Protein AF-A0A7S2MLM7-F1 (afdb_monomer_lite)

pLDDT: mean 89.55, std 11.84, range [34.91, 98.25]

Foldseek 3Di:
DPPPDDDDPDDDALVSLVVLLCVQQQVCLLCLFPFFQVPFDPPDDPDGSDSPNVVCVVVVSDDLVVSLVSSVVSPVPDDDDPPRHGDDPCGHPVVVSVVVVVLVVLLVVQCVQPNPPSPDQPSRPPHDDDPDDPPVVPPDD

Secondary structure (DSSP, 8-state):
-TTTTPPPSS--SHHHHHHHHIIIIIT-HHHHHH--GGGS-SS--SS-SS---HHHHHTTSS-HHHHHHHHHHHHHTSPP-TT-----TTTSHHHHHHHHHHHHHHHHHHHHHSTTGGG-STT-TTS--------TT----

Sequence (141 aa):
ADCKNLTPIVHGGETLALAQLENTVSQRPSWVASFEKPKTSCTATSSPSTTCLSPYLSWGCLSPRTVWHSIAISIKRVPPSKSQKFSKPPVSLHGQLMWRDFNNLMAHCANVQHAGSWGTMDNNPYCRTVKWSHDGTKRRA

Radius of gyration: 18.87 Å; chains: 1; bounding box: 38×37×55 Å

Structure (mmCIF, N/CA/C/O backbone):
data_AF-A0A7S2MLM7-F1
#
_entry.id   AF-A0A7S2MLM7-F1
#
loop_
_atom_site.group_PDB
_atom_site.id
_atom_site.type_symbol
_atom_site.label_atom_id
_atom_site.label_alt_id
_atom_site.label_comp_id
_atom_site.label_asym_id
_atom_site.label_entity_id
_atom_site.label_seq_id
_atom_site.pdbx_PDB_ins_code
_atom_site.Cartn_x
_atom_site.Cartn_y
_atom_site.Cartn_z
_atom_site.occupancy
_atom_site.B_iso_or_equiv
_atom_site.auth_seq_id
_atom_site.auth_comp_id
_atom_site.auth_asym_id
_atom_site.auth_atom_id
_atom_site.pdbx_PDB_model_num
ATOM 1 N N . ALA A 1 1 ? -7.800 17.647 -23.066 1.00 55.28 1 ALA A N 1
ATOM 2 C CA . ALA A 1 1 ? -7.673 18.973 -22.431 1.00 55.28 1 ALA A CA 1
ATOM 3 C C . ALA A 1 1 ? -8.352 18.954 -21.056 1.00 55.28 1 ALA A C 1
ATOM 5 O O . ALA A 1 1 ? -8.839 19.977 -20.590 1.00 55.28 1 ALA A O 1
ATOM 6 N N . ASP A 1 2 ? -8.320 17.798 -20.378 1.00 60.22 2 ASP A N 1
ATOM 7 C CA . ASP A 1 2 ? -9.384 17.404 -19.439 1.00 60.22 2 ASP A CA 1
ATOM 8 C C . ASP A 1 2 ? -8.930 17.524 -17.977 1.00 60.22 2 ASP A C 1
ATOM 10 O O . ASP A 1 2 ? -9.676 17.235 -17.052 1.00 60.22 2 ASP A O 1
ATOM 14 N N . CYS A 1 3 ? -7.687 17.968 -17.768 1.00 65.31 3 CYS A N 1
ATOM 15 C CA . CYS A 1 3 ? -7.064 18.115 -16.454 1.00 65.31 3 CYS A CA 1
ATOM 16 C C . CYS A 1 3 ? -6.911 19.585 -16.032 1.00 65.31 3 CYS A C 1
ATOM 18 O O . CYS A 1 3 ? -6.158 19.888 -15.110 1.00 65.31 3 CYS A O 1
ATOM 20 N N . LYS A 1 4 ? -7.580 20.517 -16.722 1.00 65.88 4 LYS A N 1
ATOM 21 C CA . LYS A 1 4 ? -7.586 21.935 -16.346 1.00 65.88 4 LYS A CA 1
ATOM 22 C C . LYS A 1 4 ? -8.658 22.146 -15.267 1.00 65.88 4 LYS A C 1
ATOM 24 O O . LYS A 1 4 ? -9.797 21.747 -15.475 1.00 65.88 4 LYS A O 1
ATOM 29 N N . ASN A 1 5 ? -8.294 22.772 -14.145 1.00 74.19 5 ASN A N 1
ATOM 30 C CA . ASN A 1 5 ? -9.171 23.094 -13.002 1.00 74.19 5 ASN A CA 1
ATOM 31 C C . ASN A 1 5 ? -9.695 21.895 -12.181 1.00 74.19 5 ASN A C 1
ATOM 33 O O . ASN A 1 5 ? -10.819 21.929 -11.687 1.00 74.19 5 ASN A O 1
ATOM 37 N N . LEU A 1 6 ? -8.892 20.840 -12.005 1.00 76.00 6 LEU A N 1
ATOM 38 C CA . LEU A 1 6 ? -9.230 19.763 -11.068 1.00 76.00 6 LEU A CA 1
ATOM 39 C C . LEU A 1 6 ? -8.855 20.151 -9.633 1.00 76.00 6 LEU A C 1
ATOM 41 O O . LEU A 1 6 ? -7.725 20.566 -9.373 1.00 76.00 6 LEU A O 1
ATOM 45 N N . THR A 1 7 ? -9.778 19.950 -8.694 1.00 79.44 7 THR A N 1
ATOM 46 C CA . THR A 1 7 ? -9.480 20.030 -7.260 1.00 79.44 7 THR A CA 1
ATOM 47 C C . THR A 1 7 ? -8.754 18.750 -6.832 1.00 79.44 7 THR A C 1
ATOM 49 O O . THR A 1 7 ? -9.303 17.660 -7.026 1.00 79.44 7 THR A O 1
ATOM 52 N N . PRO A 1 8 ? -7.536 18.828 -6.265 1.00 79.81 8 PRO A N 1
ATOM 53 C CA . PRO A 1 8 ? -6.822 17.644 -5.806 1.00 79.81 8 PRO A CA 1
ATOM 54 C C . PRO A 1 8 ? -7.599 16.947 -4.688 1.00 79.81 8 PRO A C 1
ATOM 56 O O . PRO A 1 8 ? -7.989 17.577 -3.712 1.00 79.81 8 PRO A O 1
ATOM 59 N N . ILE A 1 9 ? -7.786 15.631 -4.803 1.00 80.88 9 ILE A N 1
ATOM 60 C CA . ILE A 1 9 ? -8.374 14.821 -3.720 1.00 80.88 9 ILE A CA 1
ATOM 61 C C . ILE A 1 9 ? -7.369 14.664 -2.566 1.00 80.88 9 ILE A C 1
ATOM 63 O O . ILE A 1 9 ? -7.752 14.504 -1.410 1.00 80.88 9 ILE A O 1
ATOM 67 N N . VAL A 1 10 ? -6.071 14.702 -2.882 1.00 87.75 10 VAL A N 1
ATOM 68 C CA . VAL A 1 10 ? -4.974 14.567 -1.923 1.00 87.75 10 VAL A CA 1
ATOM 69 C C . VAL A 1 10 ? -3.945 15.660 -2.185 1.00 87.75 10 VAL A C 1
ATOM 71 O O . VAL A 1 10 ? -3.548 15.882 -3.329 1.00 87.75 10 VAL A O 1
ATOM 74 N N . HIS A 1 11 ? -3.490 16.308 -1.117 1.00 91.69 11 HIS A N 1
ATOM 75 C CA . HIS A 1 11 ? -2.398 17.277 -1.139 1.00 91.69 11 HIS A CA 1
ATOM 76 C C . HIS A 1 11 ? -1.157 16.662 -0.486 1.00 91.69 11 HIS A C 1
ATOM 78 O O . HIS A 1 11 ? -1.275 15.896 0.465 1.00 91.69 11 HIS A O 1
ATOM 84 N N . GLY A 1 12 ? 0.034 16.965 -1.004 1.00 93.00 12 GLY A N 1
ATOM 85 C CA . GLY A 1 12 ? 1.288 16.430 -0.465 1.00 93.00 12 GLY A CA 1
ATOM 86 C C . GLY A 1 12 ? 1.689 17.052 0.877 1.00 93.00 12 GLY A C 1
ATOM 87 O O . GLY A 1 12 ? 1.244 18.144 1.223 1.00 93.00 12 GLY A O 1
ATOM 88 N N . GLY A 1 13 ? 2.576 16.367 1.604 1.00 95.88 13 GLY A N 1
ATOM 89 C CA . GLY A 1 13 ? 3.187 16.862 2.842 1.00 95.88 13 GLY A CA 1
ATOM 90 C C . GLY A 1 13 ? 3.029 15.905 4.023 1.00 95.88 13 GLY A C 1
ATOM 91 O O . GLY A 1 13 ? 1.995 15.260 4.184 1.00 95.88 13 GLY A O 1
ATOM 92 N N . GLU A 1 14 ? 4.060 15.827 4.867 1.00 97.69 14 GLU A N 1
ATOM 93 C CA . GLU A 1 14 ? 4.085 14.966 6.060 1.00 97.69 14 GLU A CA 1
ATOM 94 C C . GLU A 1 14 ? 2.956 15.305 7.042 1.00 97.69 14 GLU A C 1
ATOM 96 O O . GLU A 1 14 ? 2.250 14.412 7.504 1.00 97.69 14 GLU A O 1
ATOM 101 N N . THR A 1 15 ? 2.707 16.594 7.291 1.00 97.62 15 THR A N 1
ATOM 102 C CA . THR A 1 15 ? 1.628 17.050 8.182 1.00 97.62 15 THR A CA 1
ATOM 103 C C . THR A 1 15 ? 0.262 16.516 7.748 1.00 97.62 15 THR A C 1
ATOM 105 O O . THR A 1 15 ? -0.494 15.989 8.564 1.00 97.62 15 THR A O 1
ATOM 108 N N . LEU A 1 16 ? -0.046 16.598 6.449 1.00 96.88 16 LEU A N 1
ATOM 109 C CA . LEU A 1 16 ? -1.303 16.089 5.896 1.00 96.88 16 LEU A CA 1
ATOM 110 C C . LEU A 1 16 ? -1.342 14.559 5.886 1.00 96.88 16 LEU A C 1
ATOM 112 O O . LEU A 1 16 ? -2.395 13.969 6.126 1.00 96.88 16 LEU A O 1
ATOM 116 N N . ALA A 1 17 ? -0.196 13.910 5.681 1.00 97.25 17 ALA A N 1
ATOM 117 C CA . ALA A 1 17 ? -0.081 12.461 5.753 1.00 97.25 17 ALA A CA 1
ATOM 118 C C . ALA A 1 17 ? -0.392 11.920 7.158 1.00 97.25 17 ALA A C 1
ATOM 120 O O . ALA A 1 17 ? -1.135 10.945 7.297 1.00 97.25 17 ALA A O 1
ATOM 121 N N . LEU A 1 18 ? 0.147 12.560 8.200 1.00 98.00 18 LEU A N 1
ATOM 122 C CA . LEU A 1 18 ? -0.102 12.203 9.598 1.00 98.00 18 LEU A CA 1
ATOM 123 C C . LEU A 1 18 ? -1.560 12.461 9.992 1.00 98.00 18 LEU A C 1
ATOM 125 O O . LEU A 1 18 ? -2.182 11.593 10.603 1.00 98.00 18 LEU A O 1
ATOM 129 N N . ALA A 1 19 ? -2.132 13.595 9.576 1.00 97.38 19 ALA A N 1
ATOM 130 C CA . ALA A 1 19 ? -3.550 13.884 9.786 1.00 97.38 19 ALA A CA 1
ATOM 131 C C . ALA A 1 19 ? -4.451 12.832 9.112 1.00 97.38 19 ALA A C 1
ATOM 133 O O . ALA A 1 19 ? -5.400 12.333 9.718 1.00 97.38 19 ALA A O 1
ATOM 134 N N . GLN A 1 20 ? -4.123 12.427 7.881 1.00 96.50 20 GLN A N 1
ATOM 135 C CA . GLN A 1 20 ? -4.860 11.383 7.171 1.00 96.50 20 GLN A CA 1
ATOM 136 C C . GLN A 1 20 ? -4.735 10.016 7.859 1.00 96.50 20 GLN A C 1
ATOM 138 O O . GLN A 1 20 ? -5.723 9.280 7.948 1.00 96.50 20 GLN A O 1
ATOM 143 N N . LEU A 1 21 ? -3.544 9.660 8.355 1.00 97.75 21 LEU A N 1
ATOM 144 C CA . LEU A 1 21 ? -3.328 8.426 9.113 1.00 97.75 21 LEU A CA 1
ATOM 145 C C . LEU A 1 21 ? -4.175 8.410 10.390 1.00 97.75 21 LEU A C 1
ATOM 147 O O . LEU A 1 21 ? -4.836 7.410 10.667 1.00 97.75 21 LEU A O 1
ATOM 151 N N . GLU A 1 22 ? -4.198 9.514 11.132 1.00 97.19 22 GLU A N 1
ATOM 152 C CA . GLU A 1 22 ? -4.995 9.649 12.352 1.00 97.19 22 GLU A CA 1
ATOM 153 C C . GLU A 1 22 ? -6.494 9.463 12.063 1.00 97.19 22 GLU A C 1
ATOM 155 O O . GLU A 1 22 ? -7.143 8.595 12.655 1.00 97.19 22 GLU A O 1
ATOM 160 N N . ASN A 1 23 ? -7.021 10.193 11.076 1.00 95.88 23 ASN A N 1
ATOM 161 C CA . ASN A 1 23 ? -8.440 10.177 10.708 1.00 95.88 23 ASN A CA 1
ATOM 162 C C . ASN A 1 23 ? -8.913 8.817 10.167 1.00 95.88 23 ASN A C 1
ATOM 164 O O . ASN A 1 23 ? -10.062 8.417 10.370 1.00 95.88 23 ASN A O 1
ATOM 168 N N . THR A 1 24 ? -8.053 8.095 9.440 1.00 94.44 24 THR A N 1
ATOM 169 C CA . THR A 1 24 ? -8.443 6.837 8.779 1.00 94.44 24 THR A CA 1
ATOM 170 C C . THR A 1 24 ? -8.104 5.586 9.575 1.00 94.44 24 THR A C 1
ATOM 172 O O . THR A 1 24 ? -8.794 4.578 9.418 1.00 94.44 24 THR A O 1
ATOM 175 N N . VAL A 1 25 ? -7.081 5.632 10.431 1.00 96.44 25 VAL A N 1
ATOM 176 C CA . VAL A 1 25 ? -6.593 4.469 11.182 1.00 96.44 25 VAL A CA 1
ATOM 177 C C . VAL A 1 25 ? -6.828 4.654 12.678 1.00 96.44 25 VAL A C 1
ATOM 179 O O . VAL A 1 25 ? -7.641 3.927 13.252 1.00 96.44 25 VAL A O 1
ATOM 182 N N . SER A 1 26 ? -6.178 5.636 13.306 1.00 94.56 26 SER A N 1
ATOM 183 C CA . SER A 1 26 ? -6.180 5.794 14.769 1.00 94.56 26 SER A CA 1
ATOM 184 C C . SER A 1 26 ? -7.571 6.023 15.362 1.00 94.56 26 SER A C 1
ATOM 186 O O . SER A 1 26 ? -7.894 5.462 16.413 1.00 94.56 26 SER A O 1
ATOM 188 N N . GLN A 1 27 ? -8.395 6.827 14.685 1.00 95.12 27 GLN A N 1
ATOM 189 C CA . GLN A 1 27 ? -9.745 7.191 15.127 1.00 95.12 27 GLN A CA 1
ATOM 190 C C . GLN A 1 27 ? -10.810 6.151 14.752 1.00 95.12 27 GLN A C 1
ATOM 192 O O . GLN A 1 27 ? -11.961 6.257 15.173 1.00 95.12 27 GLN A O 1
ATOM 197 N N . ARG A 1 28 ? -10.455 5.126 13.964 1.00 94.50 28 ARG A N 1
ATOM 198 C CA . ARG A 1 28 ? -11.410 4.149 13.413 1.00 94.50 28 ARG A CA 1
ATOM 199 C C . ARG A 1 28 ? -11.031 2.695 13.737 1.00 94.50 28 ARG A C 1
ATOM 201 O O . ARG A 1 28 ? -11.008 1.858 12.831 1.00 94.50 28 ARG A O 1
ATOM 208 N N . PRO A 1 29 ? -10.786 2.339 15.012 1.00 94.50 29 PRO A N 1
ATOM 209 C CA . PRO A 1 29 ? -10.2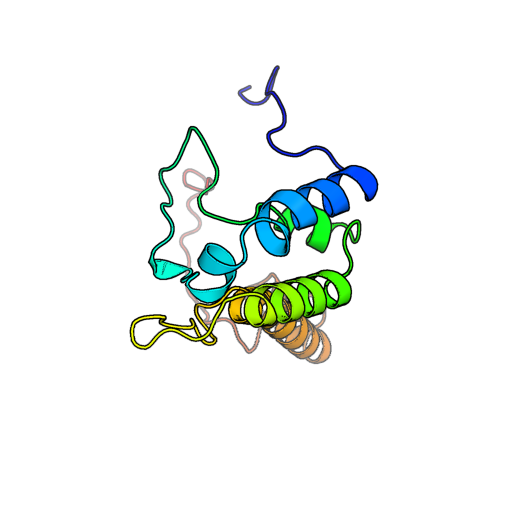24 1.040 15.391 1.00 94.50 29 PRO A CA 1
ATOM 210 C C . PRO A 1 29 ? -11.079 -0.159 14.942 1.00 94.50 29 PRO A C 1
ATOM 212 O O . PRO A 1 29 ? -10.542 -1.126 14.402 1.00 94.50 29 PRO A O 1
ATOM 215 N N . SER A 1 30 ? -12.410 -0.087 15.065 1.00 93.12 30 SER A N 1
ATOM 216 C CA . SER A 1 30 ? -13.312 -1.168 14.628 1.00 93.12 30 SER A CA 1
ATOM 217 C C . SER A 1 30 ? -13.306 -1.376 13.110 1.00 93.12 30 SER A C 1
ATOM 219 O O . SER A 1 30 ? -13.358 -2.515 12.642 1.00 93.12 30 SER A O 1
ATOM 221 N N . TRP A 1 31 ? -13.207 -0.289 12.335 1.00 93.81 31 TRP A N 1
ATOM 222 C CA . TRP A 1 31 ? -13.082 -0.352 10.875 1.00 93.81 31 TRP A CA 1
ATOM 22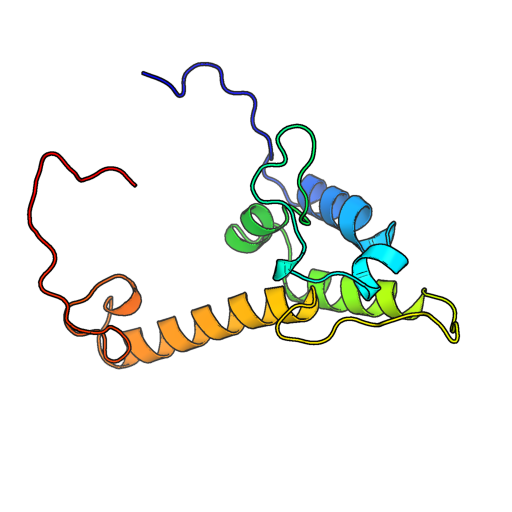3 C C . TRP A 1 31 ? -11.726 -0.933 10.473 1.00 93.81 31 TRP A C 1
ATOM 225 O O . TRP A 1 31 ? -11.682 -1.832 9.643 1.00 93.81 31 TRP A O 1
ATOM 235 N N . VAL A 1 32 ? -10.636 -0.499 11.116 1.00 95.56 32 VAL A N 1
ATOM 236 C CA . VAL A 1 32 ? -9.286 -1.045 10.892 1.00 95.56 32 VAL A CA 1
ATOM 237 C C . VAL A 1 32 ? -9.249 -2.549 11.166 1.00 95.56 32 VAL A C 1
ATOM 239 O O . VAL A 1 32 ? -8.724 -3.311 10.355 1.00 95.56 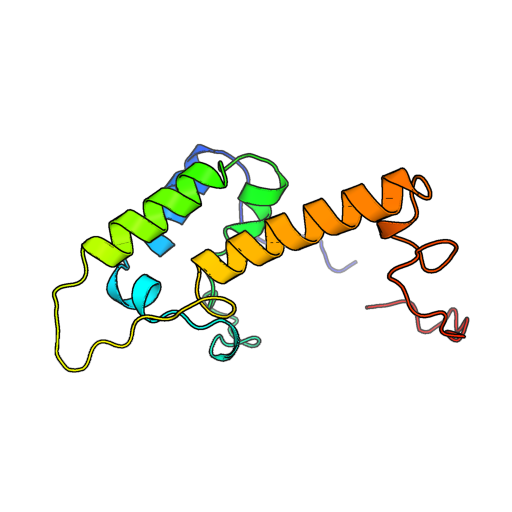32 VAL A O 1
ATOM 242 N N . ALA A 1 33 ? -9.830 -2.989 12.284 1.00 94.69 33 ALA A N 1
ATOM 243 C CA . ALA A 1 33 ? -9.856 -4.396 12.669 1.00 94.69 33 ALA A CA 1
ATOM 244 C C . ALA A 1 33 ? -10.643 -5.272 11.683 1.00 94.69 33 ALA A C 1
ATOM 246 O O . ALA A 1 33 ? -10.213 -6.384 11.381 1.00 94.69 33 ALA A O 1
ATOM 247 N N . SER A 1 34 ? -11.764 -4.776 11.158 1.00 94.44 34 SER A N 1
ATOM 248 C CA . SER A 1 34 ? -12.656 -5.522 10.255 1.00 94.44 34 SER A CA 1
ATOM 249 C C . SER A 1 34 ? -12.421 -5.246 8.763 1.00 94.44 34 SER A C 1
ATOM 251 O O . SER A 1 34 ? -13.143 -5.782 7.924 1.00 94.44 34 SER A O 1
ATOM 253 N N . PHE A 1 35 ? -11.419 -4.433 8.413 1.00 95.62 35 PHE A N 1
ATOM 254 C CA . PHE A 1 35 ? -11.148 -4.036 7.034 1.00 95.62 35 PHE A CA 1
ATOM 255 C C . PHE A 1 35 ? -10.823 -5.234 6.139 1.00 95.62 35 PHE A C 1
ATOM 257 O O . PHE A 1 35 ? -9.894 -5.991 6.402 1.00 95.62 35 PHE A O 1
ATOM 264 N N . GLU A 1 36 ? -11.505 -5.341 5.004 1.00 95.44 36 GLU A N 1
ATOM 265 C CA . GLU A 1 36 ? -11.189 -6.330 3.979 1.00 95.44 36 GLU A CA 1
ATOM 266 C C . GLU A 1 36 ? -11.176 -5.670 2.604 1.00 95.44 36 GLU A C 1
ATOM 268 O O . GLU A 1 36 ? -12.202 -5.185 2.125 1.00 95.44 36 GLU A O 1
ATOM 273 N N . LYS A 1 37 ? -10.019 -5.691 1.936 1.00 92.38 37 LYS A N 1
ATOM 274 C CA . LYS A 1 37 ? -9.838 -5.059 0.624 1.00 92.38 37 LYS A CA 1
ATOM 275 C C . LYS A 1 37 ? -10.865 -5.496 -0.439 1.00 92.38 37 LYS A C 1
ATOM 277 O O . LYS A 1 37 ? -11.377 -4.615 -1.118 1.00 92.38 37 LYS A O 1
ATOM 282 N N . PRO A 1 38 ? -11.241 -6.781 -0.593 1.00 93.44 38 PRO A N 1
ATOM 283 C CA . PRO A 1 38 ? -12.241 -7.170 -1.595 1.00 93.44 38 PRO A CA 1
ATOM 284 C C . PRO A 1 38 ? -13.643 -6.591 -1.352 1.00 93.44 38 PRO A C 1
ATOM 286 O O . PRO A 1 38 ? -14.452 -6.561 -2.271 1.00 93.44 38 PRO A O 1
ATOM 289 N N . LYS A 1 39 ? -13.944 -6.136 -0.127 1.00 91.56 39 LYS A N 1
ATOM 290 C CA . LYS A 1 39 ? -15.251 -5.575 0.252 1.00 91.56 39 LYS A CA 1
ATOM 291 C C . LYS A 1 39 ? -15.325 -4.053 0.091 1.00 91.56 39 LYS A C 1
ATOM 293 O O . LYS A 1 39 ? -16.361 -3.460 0.380 1.00 91.56 39 LYS A O 1
ATOM 298 N N . THR A 1 40 ? -14.243 -3.398 -0.331 1.00 88.81 40 THR A N 1
ATOM 299 C CA . THR A 1 40 ? -14.235 -1.946 -0.545 1.00 88.81 40 THR A CA 1
ATOM 300 C C . THR A 1 40 ? -14.869 -1.596 -1.888 1.00 88.81 40 THR A C 1
ATOM 302 O O . THR A 1 40 ? -14.602 -2.260 -2.884 1.00 88.81 40 THR A O 1
ATOM 305 N N . SER A 1 41 ? -15.678 -0.535 -1.936 1.00 87.88 41 SER A N 1
ATOM 306 C CA . SER A 1 41 ? -16.303 -0.086 -3.186 1.00 87.88 41 SER A CA 1
ATOM 307 C C . SER A 1 41 ? -15.294 0.590 -4.119 1.00 87.88 41 SER A C 1
ATOM 309 O O . SER A 1 41 ? -14.609 1.527 -3.704 1.00 87.88 41 SER A O 1
ATOM 311 N N . CYS A 1 42 ? -15.254 0.155 -5.382 1.00 84.06 42 CYS A N 1
ATOM 312 C CA . CYS A 1 42 ? -14.486 0.792 -6.459 1.00 84.06 42 CYS A CA 1
ATOM 313 C C . CYS A 1 42 ? -15.233 1.956 -7.134 1.00 84.06 42 CYS A C 1
ATOM 315 O O . CYS A 1 42 ? -14.640 2.676 -7.928 1.00 84.06 42 CYS A O 1
ATOM 317 N N . THR A 1 43 ? -16.525 2.137 -6.844 1.00 85.81 43 THR A N 1
ATOM 318 C CA . THR A 1 43 ? -17.400 3.142 -7.477 1.00 85.81 43 THR A CA 1
ATOM 319 C C . THR A 1 43 ? -17.758 4.295 -6.542 1.00 85.81 43 THR A C 1
ATOM 321 O O . THR A 1 43 ? -18.570 5.149 -6.890 1.00 85.81 43 THR A O 1
ATOM 324 N N . ALA A 1 44 ? -17.179 4.331 -5.340 1.00 81.50 44 ALA A N 1
ATOM 325 C CA . ALA A 1 44 ? -17.435 5.392 -4.378 1.00 81.50 44 ALA A CA 1
ATOM 326 C C . ALA A 1 44 ? -16.835 6.721 -4.870 1.00 81.50 44 ALA A C 1
ATOM 328 O O . ALA A 1 44 ? -15.618 6.857 -4.978 1.00 81.50 44 ALA A O 1
ATOM 329 N N . THR A 1 45 ? -17.698 7.696 -5.160 1.00 74.19 45 THR A N 1
ATOM 330 C CA . THR A 1 45 ? -17.313 9.015 -5.689 1.00 74.19 45 THR A CA 1
ATOM 331 C C . THR A 1 45 ? -17.267 10.109 -4.624 1.00 74.19 45 THR A C 1
ATOM 333 O O . THR A 1 45 ? -16.511 11.062 -4.769 1.00 74.19 45 THR A O 1
ATOM 336 N N . SER A 1 46 ? -18.052 9.985 -3.548 1.00 75.88 46 SER A N 1
ATOM 337 C CA . SER A 1 46 ? -18.174 11.017 -2.507 1.00 75.88 46 SER A CA 1
ATOM 338 C C . SER A 1 46 ? -17.137 10.897 -1.391 1.00 75.88 46 SER A C 1
ATOM 340 O O . SER A 1 46 ? -16.670 11.904 -0.869 1.00 75.88 46 SER A O 1
ATOM 342 N N . SER A 1 47 ? -16.769 9.674 -1.010 1.00 80.31 47 SER A N 1
ATOM 343 C CA . SER A 1 47 ? -15.722 9.423 -0.020 1.00 80.31 47 SER A CA 1
ATOM 344 C C . SER A 1 47 ? -14.976 8.129 -0.341 1.00 80.31 47 SER A C 1
ATOM 346 O O . SER A 1 47 ? -15.589 7.156 -0.792 1.00 80.31 47 SER A O 1
ATOM 348 N N . PRO A 1 48 ? -13.651 8.093 -0.135 1.00 83.88 48 PRO A N 1
ATOM 349 C CA . PRO A 1 48 ? -12.865 6.913 -0.443 1.00 83.88 48 PRO A CA 1
ATOM 350 C C . PRO A 1 48 ? -13.212 5.758 0.500 1.00 83.88 48 PRO A C 1
ATOM 352 O O . PRO A 1 48 ? -13.270 5.903 1.720 1.00 83.88 48 PRO A O 1
ATOM 355 N N . SER A 1 49 ? -13.377 4.568 -0.075 1.00 84.19 49 SER A N 1
ATOM 356 C CA . SER A 1 49 ? -13.625 3.318 0.656 1.00 84.19 49 SER A CA 1
ATOM 357 C C . SER A 1 49 ? -12.353 2.716 1.286 1.00 84.19 49 SER A C 1
ATOM 359 O O . SER A 1 49 ? -12.413 1.691 1.968 1.00 84.19 49 SER A O 1
ATOM 361 N N . THR A 1 50 ? -11.197 3.355 1.070 1.00 91.88 50 THR A N 1
ATOM 362 C CA . THR A 1 50 ? -9.870 2.969 1.578 1.00 91.88 50 THR A CA 1
ATOM 363 C C . THR A 1 50 ? -9.182 4.157 2.265 1.00 91.88 50 THR A C 1
ATOM 365 O O . THR A 1 50 ? -9.741 5.244 2.352 1.00 91.88 50 THR A O 1
ATOM 368 N N . THR A 1 51 ? -7.963 3.965 2.779 1.00 91.50 51 THR A N 1
ATOM 369 C CA . THR A 1 51 ? -7.265 4.966 3.609 1.00 91.50 51 THR A CA 1
ATOM 370 C C . THR A 1 51 ? -6.740 6.190 2.846 1.00 91.50 51 THR A C 1
ATOM 372 O O . THR A 1 51 ? -6.413 7.197 3.470 1.00 91.50 51 THR A O 1
ATOM 375 N N . CYS A 1 52 ? -6.615 6.121 1.515 1.00 93.50 52 CYS A N 1
ATOM 376 C CA . CYS A 1 52 ? -5.934 7.137 0.695 1.00 93.50 52 CYS A CA 1
ATOM 377 C C . CYS A 1 52 ? -4.495 7.468 1.141 1.00 93.50 52 CYS A C 1
ATOM 379 O O . CYS A 1 52 ? -4.003 8.568 0.906 1.00 93.50 52 CYS A O 1
ATOM 381 N N . LEU A 1 53 ? -3.791 6.512 1.762 1.00 95.81 53 LEU A N 1
ATOM 382 C CA . LEU A 1 53 ? -2.404 6.705 2.208 1.00 95.81 53 LEU A CA 1
ATOM 383 C C . LEU A 1 53 ? -1.349 6.408 1.132 1.00 95.81 53 LEU A C 1
ATOM 385 O O . LEU A 1 53 ? -0.178 6.729 1.324 1.00 95.81 53 LEU A O 1
ATOM 389 N N . SER A 1 54 ? -1.737 5.804 0.004 1.00 95.56 54 SER A N 1
ATOM 390 C CA . SER A 1 54 ? -0.811 5.421 -1.069 1.00 95.56 54 SER A CA 1
ATOM 391 C C . SER A 1 54 ? 0.069 6.564 -1.596 1.00 95.56 54 SER A C 1
ATOM 393 O O . SER A 1 54 ? 1.276 6.337 -1.652 1.00 95.56 54 SER A O 1
ATOM 395 N N . PRO A 1 55 ? -0.428 7.779 -1.920 1.00 95.25 55 PRO A N 1
ATOM 396 C CA . PRO A 1 55 ? 0.445 8.847 -2.414 1.00 95.25 55 PRO A CA 1
ATOM 397 C C . PRO A 1 55 ? 1.498 9.259 -1.378 1.00 95.25 55 PRO A C 1
ATOM 399 O O . PRO A 1 55 ? 2.658 9.449 -1.731 1.00 95.25 55 PRO A O 1
ATOM 402 N N . TYR A 1 56 ? 1.133 9.322 -0.095 1.00 97.06 56 TYR A N 1
ATOM 403 C CA . TYR A 1 56 ? 2.067 9.671 0.976 1.00 97.06 56 TYR A CA 1
ATOM 404 C C . TYR A 1 56 ? 3.134 8.595 1.201 1.00 97.06 56 TYR A C 1
ATOM 406 O O . TYR A 1 56 ? 4.291 8.922 1.454 1.00 97.06 56 TYR A O 1
ATOM 414 N N . LEU A 1 57 ? 2.762 7.316 1.086 1.00 97.19 57 LEU A N 1
ATOM 415 C CA . LEU A 1 57 ? 3.698 6.193 1.174 1.00 97.19 57 LEU A CA 1
ATOM 416 C C . LEU A 1 57 ? 4.655 6.150 -0.023 1.00 97.19 57 LEU A C 1
ATOM 418 O O . LEU A 1 57 ? 5.834 5.855 0.158 1.00 97.19 57 LEU A O 1
ATOM 422 N N . SER A 1 58 ? 4.165 6.438 -1.232 1.00 95.06 58 SER A N 1
ATOM 423 C CA . SER A 1 58 ? 4.981 6.473 -2.451 1.00 95.06 58 SER A CA 1
ATOM 424 C C . SER A 1 58 ? 6.008 7.603 -2.430 1.00 95.06 58 SER A C 1
ATOM 426 O O . SER A 1 58 ? 7.144 7.391 -2.838 1.00 95.06 58 SER A O 1
ATOM 428 N N . TRP A 1 59 ? 5.628 8.777 -1.921 1.00 94.94 59 TRP A N 1
ATOM 429 C CA . TRP A 1 59 ? 6.514 9.941 -1.815 1.00 94.94 59 TRP A CA 1
ATOM 430 C C . TRP A 1 59 ? 7.348 9.984 -0.529 1.00 94.94 59 TRP A C 1
ATOM 432 O O . TRP A 1 59 ? 8.141 10.901 -0.345 1.00 94.94 59 TRP A O 1
ATOM 442 N N . GLY A 1 60 ? 7.175 9.021 0.379 1.00 95.69 60 GLY A N 1
ATOM 443 C CA . GLY A 1 60 ? 7.905 8.987 1.647 1.00 95.69 60 GLY A CA 1
ATOM 444 C C . GLY A 1 60 ? 7.465 10.041 2.670 1.00 95.69 60 GLY A C 1
ATOM 445 O O . GLY A 1 60 ? 8.080 10.133 3.726 1.00 95.69 60 GLY A O 1
ATOM 446 N N . CYS A 1 61 ? 6.378 10.782 2.417 1.00 97.00 61 CYS A N 1
ATOM 447 C CA . CYS A 1 61 ? 5.766 11.684 3.402 1.00 97.00 61 CYS A CA 1
ATOM 448 C C . CYS A 1 61 ? 5.247 10.935 4.636 1.00 97.00 61 CYS A C 1
ATOM 450 O O . CYS A 1 61 ? 5.016 11.543 5.674 1.00 97.00 61 CYS A O 1
ATOM 452 N N . LEU A 1 62 ? 5.011 9.625 4.509 1.00 97.44 62 LEU A N 1
ATOM 453 C CA . LEU A 1 62 ? 4.597 8.768 5.607 1.00 97.44 62 LEU A CA 1
ATOM 454 C C . LEU A 1 62 ? 5.468 7.519 5.674 1.00 97.44 62 LEU A C 1
ATOM 456 O O . LEU A 1 62 ? 5.608 6.781 4.700 1.00 97.44 62 LEU A O 1
ATOM 460 N N . SER A 1 63 ? 6.007 7.244 6.859 1.00 97.88 63 SER A N 1
ATOM 461 C CA . SER A 1 63 ? 6.791 6.037 7.102 1.00 97.88 63 SER A CA 1
ATOM 462 C C . SER A 1 63 ? 5.893 4.790 7.108 1.00 97.88 63 SER A C 1
ATOM 464 O O . SER A 1 63 ? 4.942 4.727 7.895 1.00 97.88 63 SER A O 1
ATOM 466 N N . PRO A 1 64 ? 6.206 3.740 6.322 1.00 97.75 64 PRO A N 1
ATOM 467 C CA . PRO A 1 64 ? 5.444 2.489 6.336 1.00 97.75 64 PRO A CA 1
ATOM 468 C C . PRO A 1 64 ? 5.491 1.793 7.704 1.00 97.75 64 PRO A C 1
ATOM 470 O O . PRO A 1 64 ? 4.516 1.154 8.099 1.00 97.75 64 PRO A O 1
ATOM 473 N N . ARG A 1 65 ? 6.584 1.966 8.464 1.00 98.25 65 ARG A N 1
ATOM 474 C CA . ARG A 1 65 ? 6.704 1.456 9.840 1.00 98.25 65 ARG A CA 1
ATOM 475 C C . ARG A 1 65 ? 5.725 2.161 10.776 1.00 98.25 65 ARG A C 1
ATOM 477 O O . ARG A 1 65 ? 5.066 1.503 11.575 1.00 98.25 65 ARG A O 1
ATOM 484 N N . THR A 1 66 ? 5.580 3.478 10.638 1.00 98.12 66 THR A N 1
ATOM 485 C CA . THR A 1 66 ? 4.601 4.251 11.414 1.00 98.12 66 THR A CA 1
ATOM 486 C C . THR A 1 66 ? 3.188 3.755 11.126 1.00 98.12 66 THR A C 1
ATOM 488 O O . THR A 1 66 ? 2.459 3.436 12.059 1.00 98.12 66 THR A O 1
ATOM 491 N N . VAL A 1 67 ? 2.827 3.571 9.849 1.00 98.12 67 VAL A N 1
ATOM 492 C CA . VAL A 1 67 ? 1.510 3.019 9.480 1.00 98.12 67 VAL A CA 1
ATOM 493 C C . VAL A 1 67 ? 1.302 1.621 10.068 1.00 98.12 67 VAL A C 1
ATOM 495 O O . VAL A 1 67 ? 0.249 1.351 10.646 1.00 98.12 67 VAL A O 1
ATOM 498 N N . TRP A 1 68 ? 2.305 0.742 9.976 1.00 98.25 68 TRP A N 1
ATOM 499 C CA . TRP A 1 68 ? 2.243 -0.611 10.535 1.00 98.25 68 TRP A CA 1
ATOM 500 C C . TRP A 1 68 ? 1.919 -0.609 12.033 1.00 98.25 68 TRP A C 1
ATOM 502 O O . TRP A 1 68 ? 1.014 -1.325 12.480 1.00 98.25 68 TRP A O 1
ATOM 512 N N . HIS A 1 69 ? 2.634 0.207 12.808 1.00 98.25 69 HIS A N 1
ATOM 513 C CA . HIS A 1 69 ? 2.426 0.307 14.248 1.00 98.25 69 HIS A CA 1
ATOM 514 C C . HIS A 1 69 ? 1.094 0.978 14.593 1.00 98.25 69 HIS A C 1
ATOM 516 O O . HIS A 1 69 ? 0.397 0.476 15.474 1.00 98.25 69 HIS A O 1
ATOM 522 N N . SER A 1 70 ? 0.682 2.026 13.875 1.00 98.00 70 SER A N 1
ATOM 523 C CA . SER A 1 70 ? -0.623 2.668 14.083 1.00 98.00 70 SER A CA 1
ATOM 524 C C . SER A 1 70 ? -1.788 1.707 13.844 1.00 98.00 70 SER A C 1
ATOM 526 O O . SER A 1 70 ? -2.732 1.687 14.635 1.00 98.00 70 SER A O 1
ATOM 528 N N . ILE A 1 71 ? -1.709 0.846 12.822 1.00 97.50 71 ILE A N 1
ATOM 529 C CA . ILE A 1 71 ? -2.697 -0.224 12.600 1.00 97.50 71 ILE A CA 1
ATOM 530 C C . ILE A 1 71 ? -2.709 -1.185 13.796 1.00 97.50 71 ILE A C 1
ATOM 532 O O . ILE A 1 71 ? -3.773 -1.467 14.345 1.00 97.50 71 ILE A O 1
ATOM 536 N N . ALA A 1 72 ? -1.540 -1.659 14.239 1.00 96.75 72 ALA A N 1
ATOM 537 C CA . ALA A 1 72 ? -1.443 -2.599 15.357 1.00 96.75 72 ALA A CA 1
ATOM 538 C C . ALA A 1 72 ? -1.995 -2.014 16.670 1.00 96.75 72 ALA A C 1
ATOM 540 O O . ALA A 1 72 ? -2.719 -2.695 17.396 1.00 96.75 72 ALA A O 1
ATOM 541 N N . ILE A 1 73 ? -1.683 -0.750 16.963 1.00 97.19 73 ILE A N 1
ATOM 542 C CA . ILE A 1 73 ? -2.208 -0.023 18.124 1.00 97.19 73 ILE A CA 1
ATOM 543 C C . ILE A 1 73 ? -3.728 0.123 18.013 1.00 97.19 73 ILE A C 1
ATOM 545 O O . ILE A 1 73 ? -4.435 -0.152 18.978 1.00 97.19 73 ILE A O 1
ATOM 549 N N . SER A 1 74 ? -4.244 0.494 16.840 1.00 95.56 74 SER A N 1
ATOM 550 C CA . SER A 1 74 ? -5.686 0.670 16.618 1.00 95.56 74 SER A CA 1
ATOM 551 C C . SER A 1 74 ? -6.459 -0.634 16.805 1.00 95.56 74 SER A C 1
ATOM 553 O O . SER A 1 74 ? -7.494 -0.643 17.463 1.00 95.56 74 SER A O 1
ATOM 555 N N . ILE A 1 75 ? -5.927 -1.756 16.313 1.00 94.19 75 ILE A N 1
ATOM 556 C CA . ILE A 1 75 ? -6.522 -3.086 16.509 1.00 94.19 75 ILE A CA 1
ATOM 557 C C . ILE A 1 75 ? -6.581 -3.449 17.999 1.00 94.19 75 ILE A C 1
ATOM 559 O O . ILE A 1 75 ? -7.609 -3.937 18.462 1.00 94.19 75 ILE A O 1
ATOM 563 N N . LYS A 1 76 ? -5.519 -3.171 18.768 1.00 93.56 76 LYS A N 1
ATOM 564 C CA . LYS A 1 76 ? -5.474 -3.440 20.218 1.00 93.56 76 LYS A CA 1
ATOM 565 C C . LYS A 1 76 ? -6.485 -2.623 21.030 1.00 93.56 76 LYS A C 1
ATOM 567 O O . LYS A 1 76 ? -6.843 -3.042 22.124 1.00 93.56 76 LYS A O 1
ATOM 572 N N . ARG A 1 77 ? -6.934 -1.471 20.519 1.00 93.12 77 ARG A N 1
ATOM 573 C CA . ARG A 1 77 ? -7.957 -0.629 21.166 1.00 93.12 77 ARG A CA 1
ATOM 574 C C . ARG A 1 77 ? -9.378 -1.179 21.004 1.00 93.12 77 ARG A C 1
ATOM 576 O O . ARG A 1 77 ? -10.285 -0.679 21.661 1.00 93.12 77 ARG A O 1
ATOM 583 N N . VAL A 1 78 ? -9.597 -2.169 20.134 1.00 91.25 78 VAL A N 1
ATOM 584 C CA . VAL A 1 78 ? -10.923 -2.772 19.950 1.00 91.25 78 VAL A CA 1
ATOM 585 C C . VAL A 1 78 ? -11.230 -3.693 21.137 1.00 91.25 78 VAL A C 1
ATOM 587 O O . VAL A 1 78 ? -10.465 -4.629 21.378 1.00 91.25 78 VAL A O 1
ATOM 590 N N . PRO A 1 79 ? -12.334 -3.471 21.877 1.00 86.62 79 PRO A N 1
ATOM 591 C CA . PRO A 1 79 ? -12.688 -4.321 23.003 1.00 86.62 79 PRO A CA 1
ATOM 592 C C . PRO A 1 79 ? -12.993 -5.753 22.534 1.00 86.62 79 PRO A C 1
ATOM 594 O O . PRO A 1 79 ? -13.583 -5.947 21.464 1.00 86.62 79 PRO A O 1
ATOM 597 N N . PRO A 1 80 ? -12.618 -6.775 23.322 1.00 79.06 80 PRO A N 1
ATOM 598 C CA . PRO A 1 80 ? -12.915 -8.158 22.987 1.00 79.06 80 PRO A CA 1
ATOM 599 C C . PRO A 1 80 ? -14.433 -8.379 22.974 1.00 79.06 80 PRO A C 1
ATOM 601 O O . PRO A 1 80 ? -15.118 -8.169 23.971 1.00 79.06 80 PRO A O 1
ATOM 604 N N . SER A 1 81 ? -14.963 -8.822 21.834 1.00 79.62 81 SER A N 1
ATOM 605 C CA . SER A 1 81 ? -16.371 -9.189 21.664 1.00 79.62 81 SER A CA 1
ATOM 606 C C . SER A 1 81 ? -16.473 -10.535 20.954 1.00 79.62 81 SER A C 1
ATOM 608 O O . SER A 1 81 ? -15.716 -10.807 20.021 1.00 79.62 81 SER A O 1
ATOM 610 N N . LYS A 1 82 ? -17.445 -11.365 21.360 1.00 66.88 82 LYS A N 1
ATOM 611 C CA . LYS A 1 82 ? -17.699 -12.694 20.770 1.00 66.88 82 LYS A CA 1
ATOM 612 C C . LYS A 1 82 ? -18.032 -12.640 19.272 1.00 66.88 82 LYS A C 1
ATOM 614 O O . LYS A 1 82 ? -17.859 -13.639 18.585 1.00 66.88 82 LYS A O 1
ATOM 619 N N . SER A 1 83 ? -18.504 -11.499 18.764 1.00 72.81 83 SER A N 1
ATOM 620 C CA . SER A 1 83 ? -18.875 -11.310 17.354 1.00 72.81 83 SER A CA 1
ATOM 621 C C . SER A 1 83 ? -17.822 -10.569 16.521 1.00 72.81 83 SER A C 1
ATOM 623 O O . SER A 1 83 ? -17.979 -10.468 15.302 1.00 72.81 83 SER A O 1
ATOM 625 N N . GLN A 1 84 ? -16.747 -10.061 17.137 1.00 75.31 84 GLN A N 1
ATOM 626 C CA . GLN A 1 84 ? -15.756 -9.253 16.429 1.00 75.31 84 GLN A CA 1
ATOM 627 C C . GLN A 1 84 ? -14.877 -10.133 15.534 1.00 75.31 84 GLN A C 1
ATOM 629 O O . GLN A 1 84 ? -14.081 -10.944 16.009 1.00 75.31 84 GLN A O 1
ATOM 634 N N . LYS A 1 85 ? -14.985 -9.940 14.216 1.00 81.94 85 LYS A N 1
ATOM 635 C CA . LYS A 1 85 ? -14.111 -10.589 13.233 1.00 81.94 85 LYS A CA 1
ATOM 636 C C . LYS A 1 85 ? -12.932 -9.678 12.911 1.00 81.94 85 LYS A C 1
ATOM 638 O O . LYS A 1 85 ? -13.106 -8.604 12.341 1.00 81.94 85 LYS A O 1
ATOM 643 N N . PHE A 1 86 ? -11.734 -10.128 13.270 1.00 90.69 86 PHE A N 1
ATOM 644 C CA . PHE A 1 86 ? -10.490 -9.484 12.865 1.00 90.69 86 PHE A CA 1
ATOM 645 C C . PHE A 1 86 ? -10.074 -9.992 11.487 1.00 90.69 86 PHE A C 1
ATOM 647 O O . PHE A 1 86 ? -9.902 -11.197 11.278 1.00 90.69 86 PHE A O 1
ATOM 654 N N . SER A 1 87 ? -9.908 -9.063 10.555 1.00 93.69 87 SER A N 1
ATOM 655 C CA . SER A 1 87 ? -9.349 -9.337 9.239 1.00 93.69 87 SER A CA 1
ATOM 656 C C . SER A 1 87 ? -7.892 -9.793 9.358 1.00 93.69 87 SER A C 1
ATOM 658 O O . SER A 1 87 ? -7.142 -9.359 10.235 1.00 93.69 87 SER A O 1
ATOM 660 N N . LYS A 1 88 ? -7.469 -10.678 8.454 1.00 94.06 88 LYS A N 1
ATOM 661 C CA . LYS A 1 88 ? -6.091 -11.183 8.376 1.00 94.06 88 LYS A CA 1
ATOM 662 C C . LYS A 1 88 ? -5.500 -10.893 6.991 1.00 94.06 88 LYS A C 1
ATOM 664 O O . LYS A 1 88 ? -6.259 -10.668 6.043 1.00 94.06 88 LYS A O 1
ATOM 669 N N . PRO A 1 89 ? -4.164 -10.873 6.837 1.00 96.00 89 PRO A N 1
ATOM 670 C CA . PRO A 1 89 ? -3.550 -10.869 5.513 1.00 96.00 89 PRO A CA 1
ATOM 671 C C . PRO A 1 89 ? -4.085 -12.042 4.665 1.00 96.00 89 PRO A C 1
ATOM 673 O O . PRO A 1 89 ? -4.354 -13.105 5.227 1.00 96.00 89 PRO A O 1
ATOM 676 N N . PRO A 1 90 ? -4.280 -11.869 3.343 1.00 95.38 90 PRO A N 1
ATOM 677 C CA . PRO A 1 90 ? -3.842 -10.736 2.515 1.00 95.38 90 PRO A CA 1
ATOM 678 C C . PRO A 1 90 ? -4.834 -9.558 2.447 1.00 95.38 90 PRO A C 1
ATOM 680 O O . PRO A 1 90 ? -4.520 -8.527 1.851 1.00 95.38 90 PRO A O 1
ATOM 683 N N . VAL A 1 91 ? -6.033 -9.694 3.023 1.00 96.62 91 VAL A N 1
ATOM 684 C CA . VAL A 1 91 ? -7.137 -8.734 2.829 1.00 96.62 91 VAL A CA 1
ATOM 685 C C . VAL A 1 91 ? -7.153 -7.586 3.839 1.00 96.62 91 VAL A C 1
ATOM 687 O O . VAL A 1 91 ? -7.717 -6.536 3.535 1.00 96.62 91 VAL A O 1
ATOM 690 N N . SER A 1 92 ? -6.527 -7.764 5.006 1.00 97.06 92 SER A N 1
ATOM 691 C CA . SER A 1 92 ? -6.435 -6.742 6.058 1.00 97.06 92 SER A CA 1
ATOM 692 C C . SER A 1 92 ? -5.582 -5.535 5.653 1.00 97.06 92 SER A C 1
ATOM 694 O O . SER A 1 92 ? -4.815 -5.594 4.688 1.00 97.06 92 SER A O 1
ATOM 696 N N . LEU A 1 93 ? -5.650 -4.445 6.430 1.00 96.56 93 LEU A N 1
ATOM 697 C CA . LEU A 1 93 ? -4.796 -3.265 6.221 1.00 96.56 93 LEU A CA 1
ATOM 698 C C . LEU A 1 93 ? -3.300 -3.577 6.364 1.00 96.56 93 LEU A C 1
ATOM 700 O O . LEU A 1 93 ? -2.507 -3.092 5.558 1.00 96.56 93 LEU A O 1
ATOM 704 N N . HIS A 1 94 ? -2.904 -4.430 7.319 1.00 97.50 94 HIS A N 1
ATOM 705 C CA . HIS A 1 94 ? -1.528 -4.948 7.361 1.00 97.50 94 HIS A CA 1
ATOM 706 C C . HIS A 1 94 ? -1.191 -5.723 6.089 1.00 97.50 94 HIS A C 1
ATOM 708 O O . HIS A 1 94 ? -0.125 -5.509 5.522 1.00 97.50 94 HIS A O 1
ATOM 714 N N . GLY A 1 95 ? -2.121 -6.542 5.585 1.00 97.44 95 GLY A N 1
ATOM 715 C CA . GLY A 1 95 ? -1.970 -7.217 4.296 1.00 97.44 95 GLY A CA 1
ATOM 716 C C . GLY A 1 95 ? -1.704 -6.243 3.144 1.00 97.44 95 GLY A C 1
ATOM 717 O O . GLY A 1 95 ? -0.845 -6.508 2.312 1.00 97.44 95 GLY A O 1
ATOM 718 N N . GLN A 1 96 ? -2.358 -5.077 3.123 1.00 97.06 96 GLN A N 1
ATOM 719 C CA . GLN A 1 96 ? -2.102 -4.049 2.105 1.00 97.06 96 GLN A CA 1
ATOM 720 C C . GLN A 1 96 ? -0.681 -3.460 2.189 1.00 97.06 96 GLN A C 1
ATOM 722 O O . GLN A 1 96 ? -0.080 -3.190 1.151 1.00 97.06 96 GLN A O 1
ATOM 727 N N . LEU A 1 97 ? -0.111 -3.299 3.391 1.00 97.19 97 LEU A N 1
ATOM 728 C CA . LEU A 1 97 ? 1.302 -2.920 3.543 1.00 97.19 97 LEU A CA 1
ATOM 729 C C . LEU A 1 97 ? 2.247 -4.047 3.106 1.00 97.19 97 LEU A C 1
ATOM 731 O O . LEU A 1 97 ? 3.238 -3.778 2.433 1.00 97.19 97 LEU A O 1
ATOM 735 N N . MET A 1 98 ? 1.918 -5.303 3.419 1.00 97.88 98 MET A N 1
ATOM 736 C CA . MET A 1 98 ? 2.707 -6.458 2.974 1.00 97.88 98 MET A CA 1
ATOM 737 C C . MET A 1 98 ? 2.717 -6.580 1.448 1.00 97.88 98 MET A C 1
ATOM 739 O O . MET A 1 98 ? 3.752 -6.904 0.881 1.00 97.88 98 MET A O 1
ATOM 743 N N . TRP A 1 99 ? 1.615 -6.250 0.766 1.00 97.62 99 TRP A N 1
ATOM 744 C CA . TRP A 1 99 ? 1.586 -6.177 -0.699 1.00 97.62 99 TRP A CA 1
ATOM 745 C C . TRP A 1 99 ? 2.575 -5.153 -1.260 1.00 97.62 99 TRP A C 1
ATOM 747 O O . TRP A 1 99 ? 3.208 -5.426 -2.280 1.00 97.62 99 TRP A O 1
ATOM 757 N N . ARG A 1 100 ? 2.742 -3.997 -0.605 1.00 97.31 100 ARG A N 1
ATOM 758 C CA . ARG A 1 100 ? 3.764 -3.010 -0.990 1.00 97.31 100 ARG A CA 1
ATOM 759 C C . ARG A 1 100 ? 5.168 -3.608 -0.869 1.00 97.31 100 ARG A C 1
ATOM 761 O O . ARG A 1 100 ? 5.940 -3.512 -1.818 1.00 97.31 100 ARG A O 1
ATOM 768 N N . ASP A 1 101 ? 5.493 -4.225 0.265 1.00 97.00 101 ASP A N 1
ATOM 769 C CA . ASP A 1 101 ? 6.831 -4.794 0.487 1.00 97.00 101 ASP A CA 1
ATOM 770 C C . ASP A 1 101 ? 7.107 -6.001 -0.416 1.00 97.00 101 ASP A C 1
ATOM 772 O O . ASP A 1 101 ? 8.193 -6.102 -0.980 1.00 97.00 101 ASP A O 1
ATOM 776 N N . PHE A 1 102 ? 6.109 -6.860 -0.637 1.00 97.44 102 PHE A N 1
ATOM 777 C CA . PHE A 1 102 ? 6.187 -7.965 -1.591 1.00 97.44 102 PHE A CA 1
ATOM 778 C C . PHE A 1 102 ? 6.531 -7.466 -2.998 1.00 97.44 102 PHE A C 1
ATOM 780 O O . PHE A 1 102 ? 7.480 -7.956 -3.603 1.00 97.44 102 PHE A O 1
ATOM 787 N N . ASN A 1 103 ? 5.813 -6.459 -3.508 1.00 95.75 103 ASN A N 1
ATOM 788 C CA . ASN A 1 103 ? 6.093 -5.909 -4.837 1.00 95.75 103 ASN A CA 1
ATOM 789 C C . ASN A 1 103 ? 7.482 -5.264 -4.915 1.00 95.75 103 ASN A C 1
ATOM 791 O O . ASN A 1 103 ? 8.185 -5.477 -5.896 1.00 95.75 103 ASN A O 1
ATOM 795 N N . ASN A 1 104 ? 7.906 -4.526 -3.884 1.00 95.88 104 ASN A N 1
ATOM 796 C CA . ASN A 1 104 ? 9.251 -3.943 -3.843 1.00 95.88 104 ASN A CA 1
ATOM 797 C C . ASN A 1 104 ? 10.348 -5.017 -3.848 1.00 95.88 104 ASN A C 1
ATOM 799 O O . ASN A 1 104 ? 11.356 -4.861 -4.536 1.00 95.88 104 ASN A O 1
ATOM 803 N N . LEU A 1 105 ? 10.150 -6.112 -3.109 1.00 96.88 105 LEU A N 1
ATOM 804 C CA . LEU A 1 105 ? 11.086 -7.232 -3.079 1.00 96.88 105 LEU A CA 1
ATOM 805 C C . LEU A 1 105 ? 11.165 -7.922 -4.443 1.00 96.88 105 LEU A C 1
ATOM 807 O O . LEU A 1 105 ? 12.258 -8.120 -4.964 1.00 96.88 105 LEU A O 1
ATOM 811 N N . MET A 1 106 ? 10.019 -8.230 -5.051 1.00 96.31 106 MET A N 1
ATOM 812 C CA . MET A 1 106 ? 9.969 -8.853 -6.375 1.00 96.31 106 MET A CA 1
ATOM 813 C C . MET A 1 106 ? 10.601 -7.960 -7.450 1.00 96.31 106 MET A C 1
ATOM 815 O O . MET A 1 106 ? 11.374 -8.447 -8.275 1.00 96.31 106 MET A O 1
ATOM 819 N N . ALA A 1 107 ? 10.352 -6.649 -7.387 1.00 96.06 107 ALA A N 1
ATOM 820 C CA . ALA A 1 107 ? 10.989 -5.666 -8.256 1.00 96.06 107 ALA A CA 1
ATOM 821 C C . ALA A 1 107 ? 12.509 -5.664 -8.115 1.00 96.06 107 ALA A C 1
ATOM 823 O O . ALA A 1 107 ? 13.229 -5.653 -9.114 1.00 96.06 107 ALA A O 1
ATOM 824 N N . HIS A 1 108 ? 13.005 -5.689 -6.879 1.00 96.06 108 HIS A N 1
ATOM 825 C CA . HIS A 1 108 ? 14.432 -5.779 -6.611 1.00 96.06 108 HIS A CA 1
ATOM 826 C C . HIS A 1 108 ? 15.024 -7.075 -7.181 1.00 96.06 108 HIS A C 1
ATOM 828 O O . HIS A 1 108 ? 15.990 -7.012 -7.936 1.00 96.06 108 HIS A O 1
ATOM 834 N N . CYS A 1 109 ? 14.411 -8.231 -6.906 1.00 95.38 109 CYS A N 1
ATOM 835 C CA . CYS A 1 109 ? 14.869 -9.526 -7.413 1.00 95.38 109 CYS A CA 1
ATOM 836 C C . CYS A 1 109 ? 14.929 -9.580 -8.947 1.00 95.38 109 CYS A C 1
ATOM 838 O O . CYS A 1 109 ? 15.913 -10.071 -9.498 1.00 95.38 109 CYS A O 1
ATOM 840 N N . ALA A 1 110 ? 13.917 -9.049 -9.639 1.00 94.81 110 ALA A N 1
ATOM 841 C CA . ALA A 1 110 ? 13.905 -8.985 -11.101 1.00 94.81 110 ALA A CA 1
ATOM 842 C C . ALA A 1 110 ? 15.042 -8.102 -11.634 1.00 94.81 110 ALA A C 1
ATOM 844 O O . ALA A 1 110 ? 15.776 -8.501 -12.535 1.00 94.81 110 ALA A O 1
ATOM 845 N N . ASN A 1 111 ? 15.235 -6.929 -11.026 1.00 94.38 111 ASN A N 1
ATOM 846 C CA . ASN A 1 111 ? 16.262 -5.977 -11.443 1.00 94.38 111 ASN A CA 1
ATOM 847 C C . ASN A 1 111 ? 17.695 -6.441 -11.144 1.00 94.38 111 ASN A C 1
ATOM 849 O O . ASN A 1 111 ? 18.610 -6.031 -11.852 1.00 94.38 111 ASN A O 1
ATOM 853 N N . VAL A 1 112 ? 17.897 -7.296 -10.136 1.00 95.06 112 VAL A N 1
ATOM 854 C CA . VAL A 1 112 ? 19.193 -7.950 -9.879 1.00 95.06 112 VAL A CA 1
ATOM 855 C C . VAL A 1 112 ? 19.548 -8.931 -10.999 1.00 95.06 112 VAL A C 1
ATOM 857 O O . VAL A 1 112 ? 20.7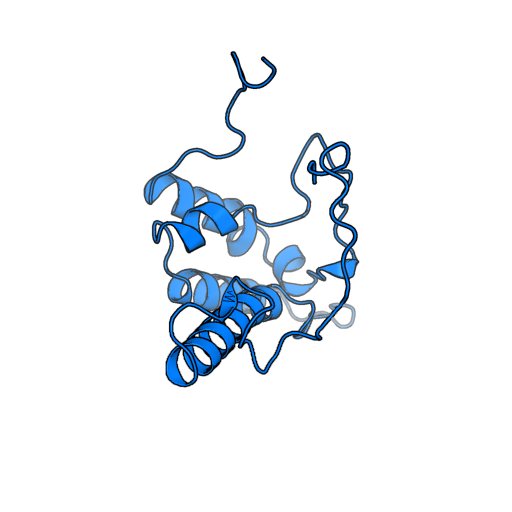12 -9.016 -11.376 1.00 95.06 112 VAL A O 1
ATOM 860 N N . GLN A 1 113 ? 18.566 -9.651 -11.549 1.00 92.06 113 GLN A N 1
ATOM 861 C CA . GLN A 1 113 ? 18.796 -10.555 -12.683 1.00 92.06 113 GLN A CA 1
ATOM 862 C C . GLN A 1 113 ? 18.977 -9.775 -13.990 1.00 92.06 113 GLN A C 1
ATOM 864 O O . GLN A 1 113 ? 19.932 -10.005 -14.728 1.00 92.06 113 GLN A O 1
ATOM 869 N N . HIS A 1 114 ? 18.079 -8.822 -14.252 1.00 92.62 114 HIS A N 1
ATOM 870 C CA . HIS A 1 114 ? 18.104 -7.962 -15.431 1.00 92.62 114 HIS A CA 1
ATOM 871 C C . HIS A 1 114 ? 17.663 -6.544 -15.060 1.00 92.62 114 HIS A C 1
ATOM 873 O O . HIS A 1 114 ? 16.478 -6.294 -14.818 1.00 92.62 114 HIS A O 1
ATOM 879 N N . ALA A 1 115 ? 18.611 -5.605 -15.030 1.00 95.00 115 ALA A N 1
ATOM 880 C CA . ALA A 1 115 ? 18.355 -4.222 -14.638 1.00 95.00 115 ALA A CA 1
ATOM 881 C C . ALA A 1 115 ? 17.280 -3.566 -15.525 1.00 95.00 115 ALA A C 1
ATOM 883 O O . ALA A 1 115 ? 17.394 -3.550 -16.748 1.00 95.00 115 ALA A O 1
ATOM 884 N N . GLY A 1 116 ? 16.237 -3.016 -14.899 1.00 92.00 116 GLY A N 1
ATOM 885 C CA . GLY A 1 116 ? 15.125 -2.348 -15.582 1.00 92.00 116 GLY A CA 1
ATOM 886 C C . GLY A 1 116 ? 13.981 -3.272 -16.014 1.00 92.00 116 GLY A C 1
ATOM 887 O O . GLY A 1 116 ? 12.981 -2.776 -16.527 1.00 92.00 116 GLY A O 1
ATOM 888 N N . SER A 1 117 ? 14.078 -4.585 -15.774 1.00 93.31 117 SER A N 1
ATOM 889 C CA . SER A 1 117 ? 13.099 -5.564 -16.269 1.00 93.31 117 SER A CA 1
ATOM 890 C C . SER A 1 117 ? 11.741 -5.534 -15.557 1.00 93.31 117 SER A C 1
ATOM 892 O O . SER A 1 117 ? 10.734 -5.901 -16.153 1.00 93.31 117 SER A O 1
ATOM 894 N N . TRP A 1 118 ? 11.649 -5.074 -14.301 1.00 93.69 118 TRP A N 1
ATOM 895 C CA . TRP A 1 118 ? 10.390 -5.145 -13.532 1.00 93.69 118 TRP A CA 1
ATOM 896 C C . TRP A 1 118 ? 9.211 -4.397 -14.187 1.00 93.69 118 TRP A C 1
ATOM 898 O O . TRP A 1 118 ? 8.058 -4.789 -14.019 1.00 93.69 118 TRP A O 1
ATOM 908 N N . GLY A 1 119 ? 9.497 -3.338 -14.950 1.00 91.25 119 GLY A N 1
ATOM 909 C CA . GLY A 1 119 ? 8.495 -2.548 -15.675 1.00 91.25 119 GLY A CA 1
ATOM 910 C C . GLY A 1 119 ? 8.248 -2.994 -17.119 1.00 91.25 119 GLY A C 1
ATOM 911 O O . GLY A 1 119 ? 7.436 -2.375 -17.805 1.00 91.25 119 GLY A O 1
ATOM 912 N N . THR A 1 120 ? 8.944 -4.026 -17.600 1.00 91.88 120 THR A N 1
ATOM 913 C CA . THR A 1 120 ? 8.880 -4.496 -18.989 1.00 91.88 120 THR A CA 1
ATOM 914 C C . THR A 1 120 ? 8.458 -5.960 -19.061 1.00 91.88 120 THR A C 1
ATOM 916 O O . THR A 1 120 ? 8.549 -6.715 -18.093 1.00 91.88 120 THR A O 1
ATOM 919 N N . MET A 1 121 ? 7.955 -6.371 -20.228 1.00 93.50 121 MET A N 1
ATOM 920 C CA . MET A 1 121 ? 7.731 -7.790 -20.521 1.00 93.50 121 MET A CA 1
ATOM 921 C C . MET A 1 121 ? 9.043 -8.480 -20.905 1.00 93.50 121 MET A C 1
ATOM 923 O O . MET A 1 121 ? 9.284 -9.617 -20.507 1.00 93.50 121 MET A O 1
ATOM 927 N N . ASP A 1 122 ? 9.896 -7.779 -21.651 1.00 90.69 122 ASP A N 1
ATOM 928 C CA . ASP A 1 122 ? 11.169 -8.316 -22.118 1.00 90.69 122 ASP A CA 1
ATOM 929 C C . ASP A 1 122 ? 12.127 -8.523 -20.944 1.00 90.69 122 ASP A C 1
ATOM 931 O O . ASP A 1 122 ? 12.289 -7.640 -20.099 1.00 90.69 122 ASP A O 1
ATOM 935 N N . ASN A 1 123 ? 12.757 -9.701 -20.908 1.00 91.06 123 ASN A N 1
ATOM 936 C CA . ASN A 1 123 ? 13.746 -10.114 -19.906 1.00 91.06 123 ASN A CA 1
ATOM 937 C C . ASN A 1 123 ? 13.257 -10.088 -18.444 1.00 91.06 123 ASN A C 1
ATOM 939 O O . ASN A 1 123 ? 14.073 -10.139 -17.526 1.00 91.06 123 ASN A O 1
ATOM 943 N N . ASN A 1 124 ? 11.944 -10.028 -18.202 1.00 94.56 124 ASN A N 1
ATOM 944 C CA . ASN A 1 124 ? 11.381 -10.109 -16.858 1.00 94.56 124 ASN A CA 1
ATOM 945 C C . ASN A 1 124 ? 11.016 -11.565 -16.520 1.00 94.56 124 ASN A C 1
ATOM 947 O O . ASN A 1 124 ? 10.030 -12.077 -17.056 1.00 94.56 124 ASN A O 1
ATOM 951 N N . PRO A 1 125 ? 11.746 -12.234 -15.607 1.00 91.75 125 PRO A N 1
ATOM 952 C CA . PRO A 1 125 ? 11.536 -13.651 -15.295 1.00 91.75 125 PRO A CA 1
ATOM 953 C C . PRO A 1 125 ? 10.176 -13.933 -14.637 1.00 91.75 125 PRO A C 1
ATOM 955 O O . PRO A 1 125 ? 9.723 -15.076 -14.614 1.00 91.75 125 PRO A O 1
ATOM 958 N N . TYR A 1 126 ? 9.517 -12.903 -14.101 1.00 93.88 126 TYR A N 1
ATOM 959 C CA . TYR A 1 126 ? 8.207 -13.012 -13.462 1.00 93.88 126 TYR A CA 1
ATOM 960 C C . TYR A 1 126 ? 7.053 -12.595 -14.386 1.00 93.88 126 TYR A C 1
ATOM 962 O O . TYR A 1 126 ? 5.890 -12.742 -14.006 1.00 93.88 126 TYR A O 1
ATOM 970 N N . CYS A 1 127 ? 7.340 -12.085 -15.591 1.00 95.00 127 CYS A N 1
ATOM 971 C CA . CYS A 1 127 ? 6.325 -11.676 -16.557 1.00 95.00 127 CYS A CA 1
ATOM 972 C C . CYS A 1 127 ? 6.090 -12.773 -17.600 1.00 95.00 127 CYS A C 1
ATOM 974 O O . CYS A 1 127 ? 7.022 -13.315 -18.190 1.00 95.00 127 CYS A O 1
ATOM 976 N N . ARG A 1 128 ? 4.822 -13.090 -17.876 1.00 94.19 128 ARG A N 1
ATOM 977 C CA . ARG A 1 128 ? 4.476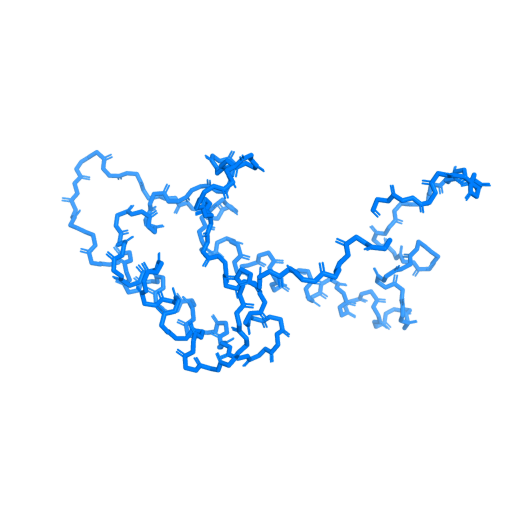 -13.996 -18.975 1.00 94.19 128 ARG A CA 1
ATOM 978 C C . ARG A 1 128 ? 4.658 -13.268 -20.303 1.00 94.19 128 ARG A C 1
ATOM 980 O O . ARG A 1 128 ? 4.067 -12.212 -20.509 1.00 94.19 128 ARG A O 1
ATOM 987 N N . THR A 1 129 ? 5.369 -13.886 -21.242 1.00 93.50 129 THR A N 1
ATOM 988 C CA . THR A 1 129 ? 5.429 -13.397 -22.622 1.00 93.50 129 THR A CA 1
ATOM 989 C C . THR A 1 129 ? 4.058 -13.534 -23.285 1.00 93.50 129 THR A C 1
ATOM 991 O O . THR A 1 129 ? 3.563 -14.640 -23.508 1.00 93.50 129 THR A O 1
ATOM 994 N N . VAL A 1 130 ? 3.436 -12.403 -23.605 1.00 92.56 130 VAL A N 1
ATOM 995 C CA . VAL A 1 130 ? 2.147 -12.320 -24.297 1.00 92.56 130 VAL A CA 1
ATOM 996 C C . VAL A 1 130 ? 2.334 -11.487 -25.561 1.00 92.56 130 VAL A C 1
ATOM 998 O O . VAL A 1 130 ? 2.897 -10.397 -25.524 1.00 92.56 130 VAL A O 1
ATOM 1001 N N . LYS A 1 131 ? 1.844 -11.985 -26.700 1.00 91.81 131 LYS A N 1
ATOM 1002 C CA . LYS A 1 131 ? 1.860 -11.249 -27.974 1.00 91.81 131 LYS A CA 1
ATOM 1003 C C . LYS A 1 131 ? 0.746 -10.197 -27.986 1.00 91.81 131 LYS A C 1
ATOM 1005 O O . LYS A 1 131 ? -0.282 -10.384 -28.633 1.00 91.81 131 LYS A O 1
ATOM 1010 N N . TRP A 1 132 ? 0.926 -9.124 -27.219 1.00 88.75 132 TRP A N 1
ATOM 1011 C CA . TRP A 1 132 ? -0.000 -7.992 -27.202 1.00 88.75 132 TRP A CA 1
ATOM 1012 C C . TRP A 1 132 ? -0.110 -7.366 -28.598 1.00 88.75 132 TRP A C 1
ATOM 1014 O O . TRP A 1 132 ? 0.887 -7.211 -29.301 1.00 88.75 132 TRP A O 1
ATOM 1024 N N . SER A 1 133 ? -1.320 -6.991 -29.014 1.00 86.31 133 SER A N 1
ATOM 1025 C CA . SER A 1 133 ? -1.526 -6.313 -30.296 1.00 86.31 133 SER A CA 1
ATOM 1026 C C . SER A 1 133 ? -0.938 -4.900 -30.265 1.00 86.31 133 SER A C 1
ATOM 1028 O O . SER A 1 133 ? -1.277 -4.110 -29.381 1.00 86.31 133 SER A O 1
ATOM 1030 N N . HIS A 1 134 ? -0.143 -4.533 -31.268 1.00 76.19 134 HIS A N 1
ATOM 1031 C CA . HIS A 1 134 ? 0.280 -3.148 -31.491 1.00 76.19 134 HIS A CA 1
ATOM 1032 C C . HIS A 1 134 ? -0.801 -2.360 -32.241 1.00 76.19 134 HIS A C 1
ATOM 1034 O O . HIS A 1 134 ? -0.617 -1.933 -33.374 1.00 76.19 134 HIS A O 1
ATOM 1040 N N . ASP A 1 135 ? -1.949 -2.167 -31.597 1.00 78.25 135 ASP A N 1
ATOM 1041 C CA . ASP A 1 135 ? -2.984 -1.271 -32.103 1.00 78.25 135 ASP A CA 1
ATOM 1042 C C . ASP A 1 135 ? -2.735 0.135 -31.537 1.00 78.25 135 ASP A C 1
ATOM 1044 O O . ASP A 1 135 ? -3.036 0.428 -30.376 1.00 78.25 135 ASP A O 1
ATOM 1048 N N . GLY A 1 136 ? -2.120 1.006 -32.343 1.00 64.06 136 GLY A N 1
ATOM 1049 C CA . GLY A 1 136 ? -1.815 2.391 -31.965 1.00 64.06 136 GLY A CA 1
ATOM 1050 C C . GLY A 1 136 ? -3.054 3.216 -31.599 1.00 64.06 136 GLY A C 1
ATOM 1051 O O . GLY A 1 136 ? -2.921 4.240 -30.932 1.00 64.06 136 GLY A O 1
ATOM 1052 N N . THR A 1 137 ? -4.252 2.748 -31.967 1.00 57.28 137 THR A N 1
ATOM 1053 C CA . THR A 1 137 ? -5.524 3.406 -31.644 1.00 57.28 137 THR A CA 1
ATOM 1054 C C . THR A 1 137 ? -6.081 3.025 -30.267 1.00 57.28 137 THR A C 1
ATOM 1056 O O . THR A 1 137 ? -6.922 3.746 -29.735 1.00 57.28 137 THR A O 1
ATOM 1059 N N . LYS A 1 138 ? -5.587 1.943 -29.641 1.00 57.09 138 LYS A N 1
ATOM 1060 C CA . LYS A 1 138 ? -6.098 1.409 -28.359 1.00 57.09 138 LYS A CA 1
ATOM 1061 C C . LYS A 1 138 ? -5.204 1.680 -27.147 1.00 57.09 138 LYS A C 1
ATOM 1063 O O . LYS A 1 138 ? -5.497 1.204 -26.053 1.00 57.09 138 LYS A O 1
ATOM 1068 N N . ARG A 1 139 ? -4.128 2.462 -27.296 1.00 44.72 139 ARG A N 1
ATOM 1069 C CA . ARG A 1 139 ? -3.260 2.866 -26.172 1.00 44.72 139 ARG A CA 1
ATOM 1070 C C . ARG A 1 139 ? -3.916 3.945 -25.305 1.00 44.72 139 ARG A C 1
ATOM 1072 O O . ARG A 1 139 ? -3.462 5.085 -25.300 1.00 44.72 139 ARG A O 1
ATOM 1079 N N . ARG A 1 140 ? -4.973 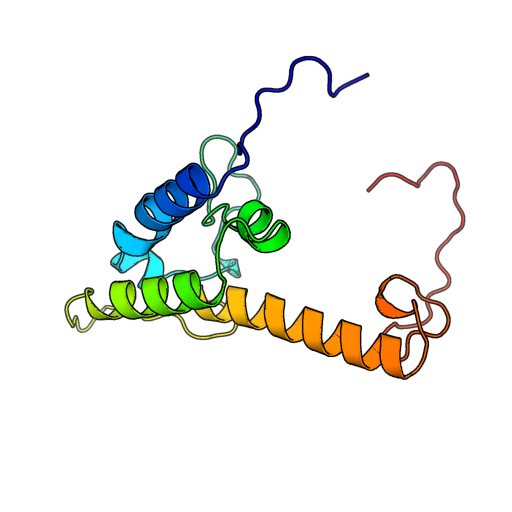3.600 -24.573 1.00 43.78 140 ARG A N 1
ATOM 1080 C CA . ARG A 1 140 ? -5.410 4.328 -23.372 1.00 43.78 140 ARG A CA 1
ATOM 1081 C C . ARG A 1 140 ? -6.038 3.344 -22.393 1.00 43.78 140 ARG A C 1
ATOM 1083 O O . ARG A 1 140 ? -7.187 2.953 -22.568 1.00 43.78 140 ARG A O 1
ATOM 1090 N N . ALA A 1 141 ? -5.271 2.979 -21.378 1.00 34.91 141 ALA A N 1
ATOM 1091 C CA . ALA A 1 141 ? -5.756 2.605 -20.058 1.00 34.91 141 ALA A CA 1
ATOM 1092 C C . ALA A 1 141 ? -4.659 2.972 -19.058 1.00 34.91 141 ALA A C 1
ATOM 1094 O O . ALA A 1 141 ? -3.487 2.642 -19.355 1.00 34.91 141 ALA A O 1
#

Organism: NCBI:txid374047

InterPro domains:
  IPR002081 Cryptochrome/DNA photolyase class 1 [PTHR11455] (5-135)
  IPR036134 Cryptochrome/DNA photolyase, FAD-binding domain-like superfamily [SSF48173] (8-136)